Protein AF-A0A8H9KSV0-F1 (afdb_monomer_lite)

pLDDT: mean 89.6, std 8.3, range [43.62, 97.94]

Foldseek 3Di:
DPDPDCCVVVLCVVVVVLVVVLVPDDDDDPPLLVVLVVQLVVLVVCQVVVQVVVPPPDPDRDNQSVPCSDPSNSSNVSSVVSNVCVVCVPHDDDPVVVLCVLQVQQLVVCLVPQLVVVLVVLVVPDDPVVSVVVSVVRSSVVSSVVLVVLVVDVVSVVVRD

InterPro domains:
  IPR002656 Acyltransferase 3 domain [PF01757] (7-147)

Structure (mmCIF, N/CA/C/O backbone):
data_AF-A0A8H9KSV0-F1
#
_entry.id   AF-A0A8H9KSV0-F1
#
loop_
_atom_site.group_PDB
_atom_site.id
_atom_site.type_symbol
_atom_site.label_atom_id
_atom_site.label_alt_id
_atom_site.label_comp_id
_atom_site.label_asym_id
_atom_site.label_entity_id
_atom_site.label_seq_id
_atom_site.pdbx_PDB_ins_code
_atom_site.Cartn_x
_atom_site.Cartn_y
_atom_site.Cartn_z
_atom_site.occupancy
_atom_site.B_iso_or_equiv
_atom_site.auth_seq_id
_atom_site.auth_comp_id
_atom_site.auth_asym_id
_atom_site.auth_atom_id
_atom_site.pdbx_PDB_model_num
ATOM 1 N N . MET A 1 1 ? 20.609 -29.480 1.757 1.00 43.62 1 MET A N 1
ATOM 2 C CA . MET A 1 1 ? 19.270 -29.092 2.256 1.00 43.62 1 MET A CA 1
ATOM 3 C C . MET A 1 1 ? 18.978 -27.672 1.791 1.00 43.62 1 MET A C 1
ATOM 5 O O . MET A 1 1 ? 19.891 -26.855 1.895 1.00 43.62 1 MET A O 1
ATOM 9 N N . PRO A 1 2 ? 17.784 -27.364 1.254 1.00 51.75 2 PRO A N 1
ATOM 10 C CA . PRO A 1 2 ? 17.407 -25.977 0.992 1.00 51.75 2 PRO A CA 1
ATOM 11 C C . PRO A 1 2 ? 17.455 -25.201 2.315 1.00 51.75 2 PRO A C 1
ATOM 13 O O . PRO A 1 2 ? 16.898 -25.644 3.319 1.00 51.75 2 PRO A O 1
ATOM 16 N N . LYS A 1 3 ? 18.188 -24.084 2.343 1.00 60.00 3 LYS A N 1
ATOM 17 C CA . LYS A 1 3 ? 18.260 -23.210 3.517 1.00 60.00 3 LYS A CA 1
ATOM 18 C C . LYS A 1 3 ? 16.947 -22.435 3.587 1.00 60.00 3 LYS A C 1
ATOM 20 O O . LYS A 1 3 ? 16.745 -21.509 2.809 1.00 60.00 3 LYS A O 1
ATOM 25 N N . PHE A 1 4 ? 16.046 -22.847 4.475 1.00 67.94 4 PHE A N 1
ATOM 26 C CA . PHE A 1 4 ? 14.876 -22.044 4.809 1.00 67.94 4 PHE A CA 1
ATOM 27 C C . PHE A 1 4 ? 15.344 -20.813 5.575 1.00 67.94 4 PHE A C 1
ATOM 29 O O . PHE A 1 4 ? 15.785 -20.909 6.720 1.00 67.94 4 PHE A O 1
ATOM 36 N N . ASP A 1 5 ? 15.285 -19.664 4.915 1.00 71.12 5 ASP A N 1
ATOM 37 C CA . ASP A 1 5 ? 15.647 -18.398 5.522 1.00 71.12 5 ASP A CA 1
ATOM 38 C C . ASP A 1 5 ? 14.445 -17.826 6.285 1.00 71.12 5 ASP A C 1
ATOM 40 O O . ASP A 1 5 ? 13.551 -17.193 5.722 1.00 71.12 5 ASP A O 1
ATOM 44 N N . LEU A 1 6 ? 14.414 -18.086 7.594 1.00 73.19 6 LEU A N 1
ATOM 45 C CA . LEU A 1 6 ? 13.350 -17.621 8.486 1.00 73.19 6 LEU A CA 1
ATOM 46 C C . LEU A 1 6 ? 13.364 -16.099 8.681 1.00 73.19 6 LEU A C 1
ATOM 48 O O . LEU A 1 6 ? 12.378 -15.558 9.183 1.00 73.19 6 LEU A O 1
ATOM 52 N N . THR A 1 7 ? 14.429 -15.397 8.274 1.00 69.69 7 THR A N 1
ATOM 53 C CA . THR A 1 7 ? 14.506 -13.934 8.402 1.00 69.69 7 THR A CA 1
ATOM 54 C C . THR A 1 7 ? 13.470 -13.220 7.535 1.00 69.69 7 THR A C 1
ATOM 56 O O . THR A 1 7 ? 12.939 -12.187 7.945 1.00 69.69 7 THR A O 1
ATOM 59 N N . PHE A 1 8 ? 13.076 -13.825 6.406 1.00 67.31 8 PHE A N 1
ATOM 60 C CA . PHE A 1 8 ? 11.972 -13.342 5.572 1.00 67.31 8 PHE A CA 1
ATOM 61 C C . PHE A 1 8 ? 10.625 -13.348 6.288 1.00 67.31 8 PHE A C 1
ATOM 63 O O . PHE A 1 8 ? 9.751 -12.570 5.926 1.00 67.31 8 PHE A O 1
ATOM 70 N N . PHE A 1 9 ? 10.437 -14.211 7.285 1.00 72.31 9 PHE A N 1
ATOM 71 C CA . PHE A 1 9 ? 9.191 -14.276 8.040 1.00 72.31 9 PHE A CA 1
ATOM 72 C C . PHE A 1 9 ? 9.300 -13.468 9.333 1.00 72.31 9 PHE A C 1
ATOM 74 O O . PHE A 1 9 ? 8.442 -12.636 9.629 1.00 72.31 9 PHE A O 1
ATOM 81 N N . SER A 1 10 ? 10.391 -13.656 10.080 1.00 77.38 10 SER A N 1
ATOM 82 C CA . SER A 1 10 ? 10.581 -13.033 11.390 1.00 77.38 10 SER A CA 1
ATOM 83 C C . SER A 1 10 ? 10.704 -11.511 11.320 1.00 77.38 10 SER A C 1
ATOM 85 O O . SER A 1 10 ? 10.175 -10.828 12.196 1.00 77.38 10 SER A O 1
ATOM 87 N N . GLY A 1 11 ? 11.297 -10.964 10.251 1.00 79.25 11 GLY A N 1
ATOM 88 C CA . GLY A 1 11 ? 11.416 -9.517 10.047 1.00 79.25 11 GLY A CA 1
ATOM 89 C C . GLY A 1 11 ? 10.076 -8.788 9.881 1.00 79.25 11 GLY A C 1
ATOM 90 O O . GLY A 1 11 ? 9.990 -7.598 10.172 1.00 79.25 11 GLY A O 1
ATOM 91 N N . TYR A 1 12 ? 9.016 -9.493 9.469 1.00 87.75 12 TYR A N 1
ATOM 92 C CA . TYR A 1 12 ? 7.694 -8.908 9.217 1.00 87.75 12 TYR A CA 1
ATOM 93 C C . TYR A 1 12 ? 6.678 -9.177 10.332 1.00 87.75 12 TYR A C 1
ATOM 95 O O . TYR A 1 12 ? 5.602 -8.582 10.317 1.00 87.75 12 TYR A O 1
ATOM 103 N N . ILE A 1 13 ? 7.008 -9.998 11.338 1.00 89.75 13 ILE A N 1
ATOM 104 C CA . ILE A 1 13 ? 6.124 -10.265 12.491 1.00 89.75 13 ILE A CA 1
ATOM 105 C C . ILE A 1 13 ? 5.697 -8.959 13.177 1.00 89.75 13 ILE A C 1
ATOM 107 O O . ILE A 1 13 ? 4.557 -8.840 13.628 1.00 89.75 13 ILE A O 1
ATOM 111 N N . GLY A 1 14 ? 6.571 -7.948 13.190 1.00 90.00 14 GLY A N 1
ATOM 112 C CA . GLY A 1 14 ? 6.250 -6.621 13.715 1.00 90.00 14 GLY A CA 1
ATOM 113 C C . GLY A 1 14 ? 5.006 -5.993 13.076 1.00 90.00 14 GLY A C 1
ATOM 114 O O . GLY A 1 14 ? 4.216 -5.377 13.786 1.00 90.00 14 GLY A O 1
ATOM 115 N N . TYR A 1 15 ? 4.766 -6.211 11.778 1.00 92.62 15 TYR A N 1
ATOM 116 C CA . TYR A 1 15 ? 3.560 -5.727 11.099 1.00 92.62 15 TYR A CA 1
ATOM 117 C C . TYR A 1 15 ? 2.293 -6.429 11.581 1.00 92.62 15 TYR A C 1
ATOM 119 O O . TYR A 1 15 ? 1.268 -5.771 11.748 1.00 92.62 15 TYR A O 1
ATOM 127 N N . LEU A 1 16 ? 2.358 -7.737 11.845 1.00 91.88 16 LEU A N 1
ATOM 128 C CA . LEU A 1 16 ? 1.230 -8.492 12.394 1.00 91.88 16 LEU A CA 1
ATOM 129 C C . LEU A 1 16 ? 0.855 -7.961 13.786 1.00 91.88 16 LEU A C 1
ATOM 131 O O . LEU A 1 16 ? -0.310 -7.659 14.045 1.00 91.88 16 LEU A O 1
ATOM 135 N N . VAL A 1 17 ? 1.852 -7.799 14.662 1.00 93.94 17 VAL A N 1
ATOM 136 C CA . VAL A 1 17 ? 1.660 -7.298 16.032 1.00 93.94 17 VAL A CA 1
ATOM 137 C C . VAL A 1 17 ? 1.143 -5.858 16.020 1.00 93.94 17 VAL A C 1
ATOM 139 O O . VAL A 1 17 ? 0.161 -5.552 16.699 1.00 93.94 17 VAL A O 1
ATOM 142 N N . LEU A 1 18 ? 1.759 -4.981 15.219 1.00 94.25 18 LEU A N 1
ATOM 143 C CA . LEU A 1 18 ? 1.345 -3.586 15.071 1.00 94.25 18 LEU A CA 1
ATOM 144 C C . LEU A 1 18 ? -0.084 -3.490 14.535 1.00 94.25 18 LEU A C 1
ATOM 146 O O . LEU A 1 18 ? -0.899 -2.783 15.124 1.00 94.25 18 LEU A O 1
ATOM 150 N N . GLY A 1 19 ? -0.391 -4.220 13.459 1.00 94.75 19 GLY A N 1
ATOM 151 C CA . GLY A 1 19 ? -1.710 -4.263 12.832 1.00 94.75 19 GLY A CA 1
ATOM 152 C C . GLY A 1 19 ? -2.795 -4.720 13.803 1.00 94.75 19 GLY A C 1
ATOM 153 O O . GLY A 1 19 ? -3.822 -4.054 13.936 1.00 94.75 19 GLY A O 1
ATOM 154 N N . TYR A 1 20 ? -2.542 -5.796 14.556 1.00 95.31 20 TYR A N 1
ATOM 155 C CA . TYR A 1 20 ? -3.451 -6.252 15.606 1.00 95.31 20 TYR A CA 1
ATOM 156 C C . TYR A 1 20 ? -3.666 -5.170 16.671 1.00 95.31 20 TYR A C 1
ATOM 158 O O . TYR A 1 20 ? -4.809 -4.807 16.956 1.00 95.31 20 TYR A O 1
ATOM 166 N N . TYR A 1 21 ? -2.589 -4.585 17.199 1.00 95.62 21 TYR A N 1
ATOM 167 C CA . TYR A 1 21 ? -2.664 -3.560 18.239 1.00 95.62 21 TYR A CA 1
ATOM 168 C C . TYR A 1 21 ? -3.504 -2.342 17.817 1.00 95.62 21 TYR A C 1
ATOM 170 O O . TYR A 1 21 ? -4.415 -1.928 18.539 1.00 95.62 21 TYR A O 1
ATOM 178 N N . ILE A 1 22 ? -3.256 -1.789 16.626 1.00 95.50 22 ILE A N 1
ATOM 179 C CA . ILE A 1 22 ? -3.992 -0.619 16.118 1.00 95.50 22 ILE A CA 1
ATOM 180 C C . ILE A 1 22 ? -5.408 -0.964 15.628 1.00 95.50 22 ILE A C 1
ATOM 182 O O . ILE A 1 22 ? -6.259 -0.075 15.515 1.00 95.50 22 ILE A O 1
ATOM 186 N N . SER A 1 23 ? -5.699 -2.242 15.358 1.00 93.75 23 SER A N 1
ATOM 187 C CA . SER A 1 23 ? -7.052 -2.696 15.019 1.00 93.75 23 SER A CA 1
ATOM 188 C C . SER A 1 23 ? -7.987 -2.645 16.231 1.00 93.75 23 SER A C 1
ATOM 190 O O . SER A 1 23 ? -9.089 -2.106 16.118 1.00 93.75 23 SER A O 1
ATOM 192 N N . ILE A 1 24 ? -7.523 -3.084 17.405 1.00 93.94 24 ILE A N 1
ATOM 193 C CA . ILE A 1 24 ? -8.338 -3.145 18.629 1.00 93.94 24 ILE A CA 1
ATOM 194 C C . ILE A 1 24 ? -8.339 -1.832 19.415 1.00 93.94 24 ILE A C 1
ATOM 196 O O . ILE A 1 24 ? -9.298 -1.535 20.123 1.00 93.94 24 ILE A O 1
ATOM 200 N N . LYS A 1 25 ? -7.277 -1.025 19.310 1.00 91.50 25 LYS A N 1
ATOM 201 C CA . LYS A 1 25 ? -7.201 0.253 20.020 1.00 91.50 25 LYS A CA 1
ATOM 202 C C . LYS A 1 25 ? -8.008 1.339 19.312 1.00 91.50 25 LYS A C 1
ATOM 204 O O . LYS A 1 25 ? -7.958 1.508 18.088 1.00 91.50 25 LYS A O 1
ATOM 209 N N . THR A 1 26 ? -8.727 2.110 20.119 1.00 86.31 26 THR A N 1
ATOM 210 C CA . THR A 1 26 ? -9.390 3.348 19.720 1.00 86.31 26 THR A CA 1
ATOM 211 C C . THR A 1 26 ? -8.520 4.515 20.148 1.00 86.31 26 THR A C 1
ATOM 213 O O . THR A 1 26 ? -8.273 4.725 21.334 1.00 86.31 26 THR A O 1
ATOM 216 N N . PHE A 1 27 ? -8.045 5.273 19.173 1.00 87.25 27 PHE A N 1
ATOM 217 C CA . PHE A 1 27 ? -7.434 6.569 19.419 1.00 87.25 27 PHE A CA 1
ATOM 218 C C . PHE A 1 27 ? -8.530 7.609 19.218 1.00 87.25 27 PHE A C 1
ATOM 220 O O . PHE A 1 27 ? -9.268 7.493 18.243 1.00 87.25 27 PHE A O 1
ATOM 227 N N . THR A 1 28 ? -8.662 8.574 20.125 1.00 86.12 28 THR A N 1
ATOM 228 C CA . THR A 1 28 ? -9.656 9.651 20.025 1.00 86.12 28 THR A CA 1
ATOM 229 C C . THR A 1 28 ? -8.987 10.969 20.373 1.00 86.12 28 THR A C 1
ATOM 231 O O . THR A 1 28 ? -8.624 11.203 21.525 1.00 86.12 28 THR A O 1
ATOM 234 N N . PHE A 1 29 ? -8.788 11.825 19.377 1.00 91.69 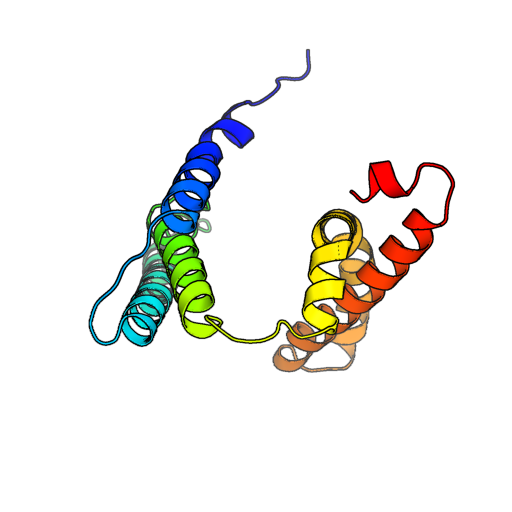29 PHE A N 1
ATOM 235 C CA . PHE A 1 29 ? -8.242 13.166 19.575 1.00 91.69 29 PHE A CA 1
ATOM 236 C C . PHE A 1 29 ? -8.687 14.115 18.459 1.00 91.69 29 PHE A C 1
ATOM 238 O O . PHE A 1 29 ? -9.150 13.698 17.393 1.00 91.69 29 PHE A O 1
ATOM 245 N N . LYS A 1 30 ? -8.564 15.423 18.705 1.00 89.06 30 LYS A N 1
ATOM 246 C CA . LYS A 1 30 ? -8.981 16.457 17.752 1.00 89.06 30 LYS A CA 1
ATOM 247 C C . LYS A 1 30 ? -8.196 16.319 16.440 1.00 89.06 30 LYS A C 1
ATOM 249 O O . LYS A 1 30 ? -6.981 16.166 16.463 1.00 89.06 30 LYS A O 1
ATOM 254 N N . TYR A 1 31 ? -8.889 16.395 15.302 1.00 91.75 31 TYR A N 1
ATOM 255 C CA . TYR A 1 31 ? -8.305 16.300 13.951 1.00 91.75 31 TYR A CA 1
ATOM 256 C C . TYR A 1 31 ? -7.576 14.988 13.622 1.00 91.75 31 TYR A C 1
ATOM 258 O O . TYR A 1 31 ? -6.769 14.951 12.694 1.00 91.75 31 TYR A O 1
ATOM 266 N N . GLN A 1 32 ? -7.894 13.893 14.312 1.00 93.19 32 GLN A N 1
ATOM 267 C CA . GLN A 1 32 ? -7.248 12.592 14.127 1.00 93.19 32 GLN A CA 1
ATOM 268 C C . GLN A 1 32 ? -7.114 12.143 12.666 1.00 93.19 32 GLN A C 1
ATOM 270 O O . GLN A 1 32 ? -6.046 11.699 12.253 1.00 93.19 32 GLN A O 1
ATOM 275 N N . LYS A 1 33 ? -8.164 12.316 11.856 1.00 92.75 33 LYS A N 1
ATOM 276 C CA . LYS A 1 33 ? -8.132 11.998 10.421 1.00 92.75 33 LYS A CA 1
ATOM 277 C C . LYS A 1 33 ? -7.024 12.754 9.676 1.00 92.75 33 LYS A C 1
ATOM 279 O O . LYS A 1 33 ? -6.323 12.161 8.864 1.00 92.75 33 LYS A O 1
ATOM 284 N N . VAL A 1 34 ? -6.899 14.058 9.925 1.00 95.81 34 VAL A N 1
ATOM 285 C CA . VAL A 1 34 ? -5.913 14.922 9.258 1.00 95.81 34 VAL A CA 1
ATOM 286 C C . VAL A 1 34 ? -4.514 14.591 9.757 1.00 95.81 34 VAL A C 1
ATOM 288 O O . VAL A 1 34 ? -3.597 14.472 8.956 1.00 95.81 34 VAL A O 1
ATOM 291 N N . ILE A 1 35 ? -4.360 14.373 11.062 1.00 97.00 35 ILE A N 1
ATOM 292 C CA . ILE A 1 35 ? -3.070 14.048 11.673 1.00 97.00 35 ILE A CA 1
ATOM 293 C C . ILE A 1 35 ? -2.514 12.734 11.112 1.00 97.00 35 ILE A C 1
ATOM 295 O O . ILE A 1 35 ? -1.364 12.710 10.686 1.00 97.00 35 ILE A O 1
ATOM 299 N N . TRP A 1 36 ? -3.318 11.668 11.021 1.00 97.12 36 TRP A N 1
ATOM 300 C CA . TRP A 1 36 ? -2.847 10.410 10.429 1.00 97.12 36 TRP A CA 1
ATOM 301 C C . TRP A 1 36 ? -2.490 10.548 8.945 1.00 97.12 36 TRP A C 1
ATOM 303 O O . TRP A 1 36 ? -1.468 10.014 8.517 1.00 97.12 36 TRP A O 1
ATOM 313 N N . ALA A 1 37 ? -3.265 11.319 8.175 1.00 97.44 37 ALA A N 1
ATOM 314 C CA . ALA A 1 37 ? -2.938 11.618 6.781 1.00 97.44 37 ALA A CA 1
ATOM 315 C C . ALA A 1 37 ? -1.609 12.384 6.650 1.00 97.44 37 ALA A C 1
ATOM 317 O O . ALA A 1 37 ? -0.782 12.050 5.804 1.00 97.44 37 ALA A O 1
ATOM 318 N N . LEU A 1 38 ? -1.379 13.381 7.511 1.00 97.69 38 LEU A N 1
ATOM 319 C CA . LEU A 1 38 ? -0.140 14.157 7.536 1.00 97.69 38 LEU A CA 1
ATOM 320 C C . LEU A 1 38 ? 1.062 13.300 7.933 1.00 97.69 38 LEU A C 1
ATOM 322 O O . LEU A 1 38 ? 2.103 13.417 7.300 1.00 97.69 38 LEU A O 1
ATOM 326 N N . ILE A 1 39 ? 0.924 12.415 8.926 1.00 97.75 39 ILE A N 1
ATOM 327 C CA . ILE A 1 39 ? 1.991 11.480 9.313 1.00 97.75 39 ILE A CA 1
ATOM 328 C C . ILE A 1 39 ? 2.336 10.555 8.142 1.00 97.75 39 ILE A C 1
ATOM 330 O O . ILE A 1 39 ? 3.514 10.373 7.844 1.00 97.75 39 ILE A O 1
ATOM 334 N N . TYR A 1 40 ? 1.331 10.012 7.448 1.00 97.88 40 TYR A N 1
ATOM 335 C CA . TYR A 1 40 ? 1.553 9.192 6.256 1.00 97.88 40 TYR A CA 1
ATOM 336 C C . TYR A 1 40 ? 2.329 9.963 5.176 1.00 97.88 40 TYR A C 1
ATOM 338 O O . TYR A 1 40 ? 3.380 9.504 4.732 1.00 97.88 40 TYR A O 1
ATOM 346 N N . ILE A 1 41 ? 1.860 11.160 4.804 1.00 97.94 41 ILE A N 1
ATOM 347 C CA . ILE A 1 41 ? 2.512 12.003 3.790 1.00 97.94 41 ILE A CA 1
ATOM 348 C C . ILE A 1 41 ? 3.936 12.372 4.219 1.00 97.94 41 ILE A C 1
ATOM 350 O O . ILE A 1 41 ? 4.853 12.301 3.405 1.00 97.94 41 ILE A O 1
ATOM 354 N N . LEU A 1 42 ? 4.139 12.720 5.491 1.00 97.81 42 LEU A N 1
ATOM 355 C CA . LEU A 1 42 ? 5.447 13.062 6.039 1.00 97.81 42 LEU A CA 1
ATOM 356 C C . LEU A 1 42 ? 6.419 11.884 5.939 1.00 97.81 42 LEU A C 1
ATOM 358 O O . LEU A 1 42 ? 7.542 12.069 5.481 1.00 97.81 42 LEU A O 1
ATOM 362 N N . MET A 1 43 ? 6.003 10.674 6.320 1.00 97.75 43 MET A N 1
ATOM 363 C CA . MET A 1 43 ? 6.860 9.489 6.215 1.00 97.75 43 MET A CA 1
ATOM 364 C C . MET A 1 43 ? 7.181 9.135 4.760 1.00 97.75 43 MET A C 1
ATOM 366 O O . MET A 1 43 ? 8.321 8.778 4.462 1.00 97.75 43 MET A O 1
ATOM 370 N N . VAL A 1 44 ? 6.221 9.280 3.841 1.00 96.19 44 VAL A N 1
ATOM 371 C CA . VAL A 1 44 ? 6.455 9.098 2.397 1.00 96.19 44 VAL A CA 1
ATOM 372 C C . VAL A 1 44 ? 7.439 10.145 1.870 1.00 96.19 44 VAL A C 1
ATOM 374 O O . VAL A 1 44 ? 8.364 9.795 1.141 1.00 96.19 44 VAL A O 1
ATOM 377 N N . ALA A 1 45 ? 7.297 11.409 2.275 1.00 96.75 45 ALA A N 1
ATOM 378 C CA . ALA A 1 45 ? 8.196 12.490 1.882 1.00 96.75 45 ALA A CA 1
ATOM 379 C C . ALA A 1 45 ? 9.616 12.283 2.427 1.00 96.75 45 ALA A C 1
ATOM 381 O O . ALA A 1 45 ? 10.574 12.390 1.666 1.00 96.75 45 ALA A O 1
ATOM 382 N N . ILE A 1 46 ? 9.762 11.919 3.707 1.00 95.50 46 ILE A N 1
ATOM 383 C CA . ILE A 1 46 ? 11.055 11.548 4.303 1.00 95.50 46 ILE A CA 1
ATOM 384 C C . ILE A 1 46 ? 11.663 10.379 3.535 1.00 95.50 46 ILE A C 1
ATOM 386 O O . ILE A 1 46 ? 12.855 10.404 3.241 1.00 95.50 46 ILE A O 1
ATOM 390 N N . SER A 1 47 ? 10.853 9.383 3.170 1.00 94.38 47 SER A N 1
ATOM 391 C CA . SER A 1 47 ? 11.343 8.229 2.422 1.00 94.38 47 SER A CA 1
ATOM 392 C C . SER A 1 47 ? 11.861 8.633 1.043 1.00 94.38 47 SER A C 1
ATOM 394 O O . SER A 1 47 ? 12.978 8.285 0.678 1.00 94.38 47 SER A O 1
ATOM 396 N N . ALA A 1 48 ? 11.094 9.433 0.301 1.00 93.62 48 ALA A N 1
ATOM 397 C CA . ALA A 1 48 ? 11.462 9.894 -1.034 1.00 93.62 48 ALA A CA 1
ATOM 398 C C . ALA A 1 48 ? 12.688 10.823 -1.024 1.00 93.62 48 ALA A C 1
ATOM 400 O O . ALA A 1 48 ? 13.641 10.596 -1.771 1.00 93.62 48 ALA A O 1
ATOM 401 N N . ILE A 1 49 ? 12.686 11.846 -0.162 1.00 94.75 49 ILE A N 1
ATOM 402 C CA . ILE A 1 49 ? 13.779 12.820 -0.046 1.00 94.75 49 ILE A CA 1
ATOM 403 C C . ILE A 1 49 ? 15.028 12.133 0.505 1.00 94.75 49 ILE A C 1
ATOM 405 O O . ILE A 1 49 ? 16.100 12.266 -0.076 1.00 94.75 49 ILE A O 1
ATOM 409 N N . GLY A 1 50 ? 14.900 11.354 1.580 1.00 92.25 50 GLY A N 1
ATOM 410 C CA . GLY A 1 50 ? 16.011 10.624 2.183 1.00 92.25 50 GLY A CA 1
ATOM 411 C C . GLY A 1 50 ? 16.654 9.648 1.201 1.00 92.25 50 GLY A C 1
ATOM 412 O O . GLY A 1 50 ? 17.878 9.604 1.086 1.00 92.25 50 GLY A O 1
ATOM 413 N N . THR A 1 51 ? 15.848 8.909 0.434 1.00 92.12 51 THR A N 1
ATOM 414 C CA . THR A 1 51 ? 16.359 8.047 -0.637 1.00 92.12 51 THR A CA 1
ATOM 415 C C . THR A 1 51 ? 17.053 8.852 -1.719 1.00 92.12 51 THR A C 1
ATOM 417 O O . THR A 1 51 ? 18.138 8.456 -2.131 1.00 92.12 51 THR A O 1
ATOM 420 N N . ASN A 1 52 ? 16.481 9.965 -2.180 1.00 91.75 52 ASN A N 1
ATOM 421 C CA . ASN A 1 52 ? 17.131 10.796 -3.188 1.00 91.75 52 ASN A CA 1
ATOM 422 C C . ASN A 1 52 ? 18.502 11.278 -2.690 1.00 91.75 52 ASN A C 1
ATOM 424 O O . ASN A 1 52 ? 19.507 11.013 -3.343 1.00 91.75 52 ASN A O 1
ATOM 428 N N . LEU A 1 53 ? 18.558 11.850 -1.484 1.00 92.00 53 LEU A N 1
ATOM 429 C CA . LEU A 1 53 ? 19.786 12.355 -0.873 1.00 92.00 53 LEU A CA 1
ATOM 430 C C . LEU A 1 53 ? 20.862 11.274 -0.722 1.00 92.00 53 LEU A C 1
ATOM 432 O O . LEU A 1 53 ? 22.010 11.519 -1.086 1.00 92.00 53 LEU A O 1
ATOM 436 N N . LEU A 1 54 ? 20.501 10.077 -0.242 1.00 89.94 54 LEU A N 1
ATOM 437 C CA . LEU A 1 54 ? 21.441 8.955 -0.114 1.00 89.94 54 LEU A CA 1
ATOM 438 C C . LEU A 1 54 ? 21.971 8.462 -1.460 1.00 89.94 54 LEU A C 1
ATOM 440 O O . LEU A 1 54 ? 23.078 7.934 -1.512 1.00 89.94 54 LEU A O 1
ATOM 444 N N . ASN A 1 55 ? 21.184 8.592 -2.528 1.00 91.25 55 ASN A N 1
ATOM 445 C CA . ASN A 1 55 ? 21.523 8.044 -3.836 1.00 91.25 55 ASN A CA 1
ATOM 446 C C . ASN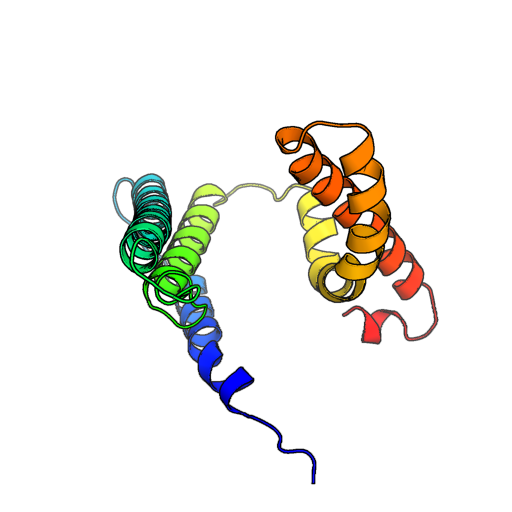 A 1 55 ? 22.234 9.030 -4.767 1.00 91.25 55 ASN A C 1
ATOM 448 O O . ASN A 1 55 ? 22.759 8.590 -5.783 1.00 91.25 55 ASN A O 1
ATOM 452 N N . GLN A 1 56 ? 22.322 10.321 -4.427 1.00 89.06 56 GLN A N 1
ATOM 453 C CA . GLN A 1 56 ? 23.032 11.314 -5.251 1.00 89.06 56 GLN A CA 1
ATOM 454 C C . GLN A 1 56 ? 24.512 10.971 -5.471 1.00 89.06 56 GLN A C 1
ATOM 456 O O . GLN A 1 56 ? 25.038 11.199 -6.556 1.00 89.06 56 GLN A O 1
ATOM 461 N N . SER A 1 57 ? 25.165 10.396 -4.460 1.00 80.81 57 SER A N 1
ATOM 462 C CA . SER A 1 57 ? 26.591 10.035 -4.507 1.00 80.81 57 SER A CA 1
ATOM 463 C C . SER A 1 57 ? 26.822 8.524 -4.420 1.00 80.81 57 SER A C 1
ATOM 465 O O . SER A 1 57 ? 27.938 8.080 -4.150 1.00 80.81 57 SER A O 1
ATOM 467 N N . ALA A 1 58 ? 25.772 7.715 -4.582 1.00 82.38 58 ALA A N 1
ATOM 468 C CA . ALA A 1 58 ? 25.866 6.274 -4.408 1.00 82.38 58 ALA A CA 1
ATOM 469 C C . ALA A 1 58 ? 26.212 5.566 -5.722 1.00 82.38 58 ALA A C 1
ATOM 471 O O . ALA A 1 58 ? 25.573 5.768 -6.748 1.00 82.38 58 ALA A O 1
ATOM 472 N N . ASN A 1 59 ? 27.168 4.636 -5.663 1.00 81.88 59 ASN A N 1
ATOM 473 C CA . ASN A 1 59 ? 27.506 3.765 -6.796 1.00 81.88 59 ASN A CA 1
ATOM 474 C C . ASN A 1 59 ? 26.439 2.687 -7.074 1.00 81.88 59 ASN A C 1
ATOM 476 O O . ASN A 1 59 ? 26.473 2.027 -8.111 1.00 81.88 59 ASN A O 1
ATOM 480 N N . LYS A 1 60 ? 25.523 2.454 -6.126 1.00 86.56 60 LYS A N 1
ATOM 481 C CA . LYS A 1 60 ? 24.421 1.487 -6.218 1.00 86.56 60 LYS A CA 1
ATOM 482 C C . LYS A 1 60 ? 23.191 2.042 -5.515 1.00 86.56 60 LYS A C 1
ATOM 484 O O . LYS A 1 60 ? 23.326 2.754 -4.524 1.00 86.56 60 LYS A O 1
ATOM 489 N N . LEU A 1 61 ? 22.013 1.642 -5.994 1.00 86.88 61 LEU A N 1
ATOM 490 C CA . LEU A 1 61 ? 20.738 2.022 -5.396 1.00 86.88 61 LEU A CA 1
ATOM 491 C C . LEU A 1 61 ? 20.671 1.580 -3.927 1.00 86.88 61 LEU A C 1
ATOM 493 O O . LEU A 1 61 ? 20.643 0.389 -3.618 1.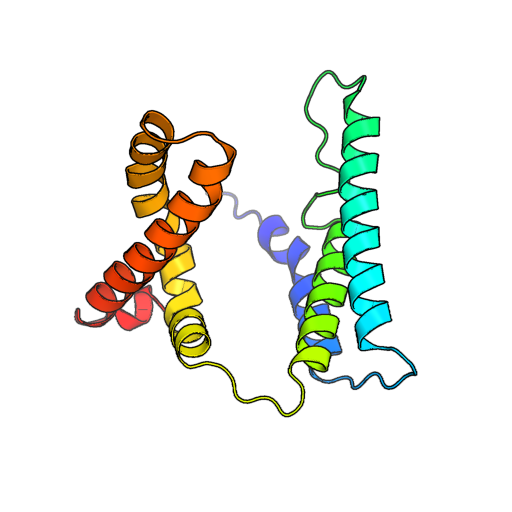00 86.88 61 LEU A O 1
ATOM 497 N N . ASN A 1 62 ? 20.619 2.557 -3.030 1.00 87.38 62 ASN A N 1
ATOM 498 C CA . ASN A 1 62 ? 20.404 2.379 -1.609 1.00 87.38 62 ASN A CA 1
ATOM 499 C C . ASN A 1 62 ? 18.914 2.550 -1.285 1.00 87.38 62 ASN A C 1
ATOM 501 O O . ASN A 1 62 ? 18.347 3.638 -1.417 1.00 87.38 62 ASN A O 1
ATOM 505 N N . THR A 1 63 ? 18.289 1.462 -0.838 1.00 88.19 63 THR A N 1
ATOM 506 C CA . THR A 1 63 ? 16.849 1.387 -0.569 1.00 88.19 63 THR A CA 1
ATOM 507 C C . THR A 1 63 ? 16.486 1.633 0.894 1.00 88.19 63 THR A C 1
ATOM 509 O O . THR A 1 63 ? 15.351 1.383 1.286 1.00 88.19 63 THR A O 1
ATOM 512 N N . PHE A 1 64 ? 17.435 2.077 1.723 1.00 88.94 64 PHE A N 1
ATOM 513 C CA . PHE A 1 64 ? 17.312 2.115 3.183 1.00 88.94 64 PHE A CA 1
ATOM 514 C C . PHE A 1 64 ? 16.008 2.755 3.680 1.00 88.94 64 PHE A C 1
ATOM 516 O O . PHE A 1 64 ? 15.264 2.134 4.435 1.00 88.94 64 PHE A O 1
ATOM 523 N N . PHE A 1 65 ? 15.687 3.957 3.197 1.00 87.25 65 PHE A N 1
ATOM 524 C CA . PHE A 1 65 ? 14.521 4.717 3.650 1.00 87.25 65 PHE A CA 1
ATOM 525 C C . PHE A 1 65 ? 13.162 4.178 3.186 1.00 87.25 65 PHE A C 1
ATOM 527 O O . PHE A 1 65 ? 12.153 4.561 3.766 1.00 87.25 65 PHE A O 1
ATOM 534 N N . TYR A 1 66 ? 13.107 3.310 2.176 1.00 87.75 66 TYR A N 1
ATOM 535 C CA . TYR A 1 66 ? 11.868 2.632 1.770 1.00 87.75 66 TYR A CA 1
ATOM 536 C C . TYR A 1 66 ? 11.949 1.117 1.970 1.00 87.75 66 TYR A C 1
ATOM 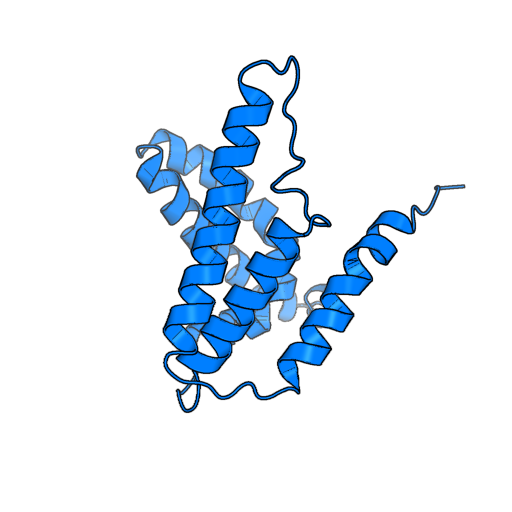538 O O . TYR A 1 66 ? 11.136 0.363 1.436 1.00 87.75 66 TYR A O 1
ATOM 546 N N . ASN A 1 67 ? 12.932 0.648 2.742 1.00 91.12 67 ASN A N 1
ATOM 547 C CA . ASN A 1 67 ? 13.036 -0.759 3.078 1.00 91.12 67 ASN A CA 1
ATOM 548 C C . ASN A 1 67 ? 11.800 -1.175 3.888 1.00 91.12 67 ASN A C 1
ATOM 550 O O . ASN A 1 67 ? 11.342 -0.444 4.771 1.00 91.12 67 ASN A O 1
ATOM 554 N N . TYR A 1 68 ? 11.255 -2.350 3.585 1.00 87.00 68 TYR A N 1
ATOM 555 C CA . TYR A 1 68 ? 10.017 -2.830 4.182 1.00 87.00 68 TYR A CA 1
ATOM 556 C C . TYR A 1 68 ? 10.079 -2.959 5.703 1.00 87.00 68 TYR A C 1
ATOM 558 O O . TYR A 1 68 ? 9.068 -2.754 6.360 1.00 87.00 68 TYR A O 1
ATOM 566 N N . THR A 1 69 ? 11.234 -3.265 6.288 1.00 88.00 69 THR A N 1
ATOM 567 C CA . THR A 1 69 ? 11.371 -3.411 7.749 1.00 88.00 69 THR A CA 1
ATOM 568 C C . THR A 1 69 ? 11.796 -2.121 8.447 1.00 88.00 69 THR A C 1
ATOM 570 O O . THR A 1 69 ? 11.888 -2.087 9.673 1.00 88.00 69 THR A O 1
ATOM 573 N N . PHE A 1 70 ? 12.049 -1.048 7.694 1.00 91.81 70 PHE A N 1
ATOM 574 C CA . PHE A 1 70 ? 12.492 0.215 8.266 1.00 91.81 70 PHE A CA 1
ATOM 575 C C . PHE A 1 70 ? 11.328 1.027 8.849 1.00 91.81 70 PHE A C 1
ATOM 577 O O . PHE A 1 70 ? 10.168 0.902 8.444 1.00 91.81 70 PHE A O 1
ATOM 584 N N . ALA A 1 71 ? 11.650 1.881 9.824 1.00 91.19 71 ALA A N 1
ATOM 585 C CA . ALA A 1 71 ? 10.662 2.599 10.622 1.00 91.19 71 ALA A CA 1
ATOM 586 C C . ALA A 1 71 ? 9.778 3.538 9.788 1.00 91.19 71 ALA A C 1
ATOM 588 O O . ALA A 1 71 ? 8.589 3.649 10.066 1.00 91.19 71 ALA A O 1
ATOM 589 N N . THR A 1 72 ? 10.319 4.181 8.751 1.00 94.00 72 THR A N 1
ATOM 590 C CA . THR A 1 72 ? 9.541 5.061 7.860 1.00 94.00 72 THR A CA 1
ATOM 591 C C . THR A 1 72 ? 8.394 4.307 7.190 1.00 94.00 72 THR A C 1
ATOM 593 O O . THR A 1 72 ? 7.252 4.763 7.246 1.00 94.00 72 THR A O 1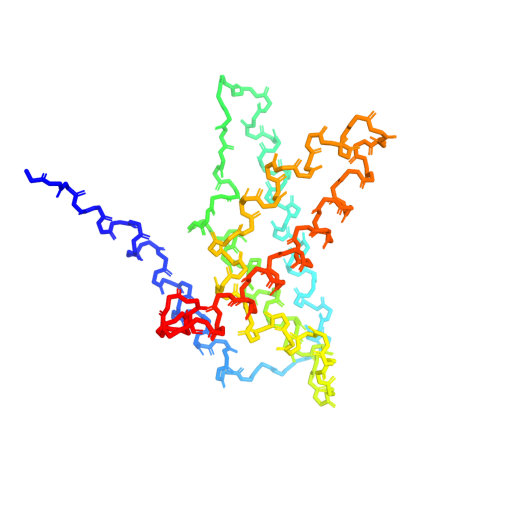
ATOM 596 N N . THR A 1 73 ? 8.670 3.125 6.634 1.00 94.50 73 THR A N 1
ATOM 597 C CA . THR A 1 73 ? 7.669 2.260 5.998 1.00 94.50 73 THR A CA 1
ATOM 598 C C . THR A 1 73 ? 6.655 1.749 7.017 1.00 94.50 73 THR A C 1
ATOM 600 O O . THR A 1 73 ? 5.450 1.815 6.772 1.00 94.50 73 THR A O 1
ATOM 603 N N . ALA A 1 74 ? 7.117 1.314 8.194 1.00 94.69 74 ALA A N 1
ATOM 604 C CA . ALA A 1 74 ? 6.245 0.809 9.252 1.00 94.69 74 ALA A CA 1
ATOM 605 C C . ALA A 1 74 ? 5.289 1.890 9.790 1.00 94.69 74 ALA A C 1
ATOM 607 O O . ALA A 1 74 ? 4.087 1.650 9.931 1.00 94.69 74 ALA A O 1
ATOM 608 N N . ILE A 1 75 ? 5.799 3.101 10.042 1.00 96.44 75 ILE A N 1
ATOM 609 C CA . ILE A 1 75 ? 4.999 4.243 10.502 1.00 96.44 75 ILE A CA 1
ATOM 610 C C . ILE A 1 75 ? 4.033 4.683 9.399 1.00 96.44 75 ILE A C 1
ATOM 612 O O . ILE A 1 75 ? 2.862 4.920 9.692 1.00 96.44 75 ILE A O 1
ATOM 616 N N . ALA A 1 76 ? 4.475 4.747 8.138 1.00 97.12 76 ALA A N 1
ATOM 617 C CA . ALA A 1 76 ? 3.603 5.076 7.013 1.00 97.12 76 ALA A CA 1
ATOM 618 C C . ALA A 1 76 ? 2.442 4.076 6.889 1.00 97.12 76 ALA A C 1
ATOM 620 O O . ALA A 1 76 ? 1.289 4.492 6.786 1.00 97.12 76 ALA A O 1
ATOM 621 N N . ALA A 1 77 ? 2.716 2.771 6.964 1.00 96.25 77 ALA A N 1
ATOM 622 C CA . ALA A 1 77 ? 1.689 1.733 6.902 1.00 96.25 77 ALA A CA 1
ATOM 623 C C . ALA A 1 77 ? 0.682 1.843 8.061 1.00 96.25 77 ALA A C 1
ATOM 625 O O . ALA A 1 77 ? -0.530 1.821 7.833 1.00 96.25 77 ALA A O 1
ATOM 626 N N . GLY A 1 78 ? 1.165 2.023 9.296 1.00 96.56 78 GLY A N 1
ATOM 627 C CA . GLY A 1 78 ? 0.306 2.208 10.469 1.00 96.56 78 GLY A CA 1
ATOM 628 C C . GLY A 1 78 ? -0.545 3.481 10.390 1.00 96.56 78 GLY A C 1
ATOM 629 O O . GLY A 1 78 ? -1.743 3.447 10.675 1.00 96.56 78 GLY A O 1
ATOM 630 N N . ALA A 1 79 ? 0.045 4.593 9.945 1.00 97.19 79 ALA A N 1
ATOM 631 C CA . ALA A 1 79 ? -0.654 5.860 9.754 1.00 97.19 79 ALA A CA 1
ATOM 632 C C . ALA A 1 79 ? -1.712 5.770 8.647 1.00 97.19 79 ALA A C 1
ATOM 634 O O . ALA A 1 79 ? -2.828 6.248 8.839 1.00 97.19 79 ALA A O 1
ATOM 635 N N . LEU A 1 80 ? -1.407 5.110 7.524 1.00 97.50 80 LEU A N 1
ATOM 636 C CA . LEU A 1 80 ? -2.368 4.871 6.448 1.00 97.50 80 LEU A CA 1
ATOM 637 C C . LEU A 1 80 ? -3.549 4.026 6.938 1.00 97.50 80 LEU A C 1
ATOM 639 O O . LEU A 1 80 ? -4.700 4.387 6.695 1.00 97.50 80 LEU A O 1
ATOM 643 N N . PHE A 1 81 ? -3.282 2.946 7.677 1.00 96.44 81 PHE A N 1
ATOM 644 C CA . PHE A 1 81 ? -4.328 2.109 8.262 1.00 96.44 81 PHE A CA 1
ATOM 645 C C . PHE A 1 81 ? -5.240 2.911 9.199 1.00 96.44 81 PHE A C 1
ATOM 647 O O . PHE A 1 81 ? -6.462 2.883 9.052 1.00 96.44 81 PHE A O 1
ATOM 654 N N . LEU A 1 82 ? -4.661 3.663 10.140 1.00 96.75 82 LEU A N 1
ATOM 655 C CA . LEU A 1 82 ? -5.420 4.482 11.091 1.00 96.75 82 LEU A CA 1
ATOM 656 C C . LEU A 1 82 ? -6.192 5.605 10.398 1.00 96.75 82 LEU A C 1
ATOM 658 O O . LEU A 1 82 ? -7.327 5.898 10.779 1.00 96.75 82 LEU A O 1
ATOM 662 N N . TRP A 1 83 ? -5.612 6.207 9.361 1.00 96.69 83 TRP A N 1
ATOM 663 C CA . TRP A 1 83 ? -6.287 7.209 8.552 1.00 96.69 83 TRP A CA 1
ATOM 664 C C . TRP A 1 83 ? -7.527 6.630 7.870 1.00 96.69 83 TRP A C 1
ATOM 666 O O . TRP A 1 83 ? -8.608 7.205 8.009 1.00 96.69 83 TRP A O 1
ATOM 676 N N . VAL A 1 84 ? -7.399 5.484 7.191 1.00 94.56 84 VAL A N 1
ATOM 677 C CA . VAL A 1 84 ? -8.527 4.807 6.536 1.00 94.56 84 VAL A CA 1
ATOM 678 C C . VAL A 1 84 ? -9.574 4.400 7.569 1.00 94.56 84 VAL A C 1
ATOM 680 O O . VAL A 1 84 ? -10.730 4.773 7.397 1.00 94.56 84 VAL A O 1
ATOM 683 N N . LYS A 1 85 ? -9.174 3.756 8.677 1.00 93.00 85 LYS A N 1
ATOM 684 C CA . LYS A 1 85 ? -10.067 3.328 9.772 1.00 93.00 85 LYS A CA 1
ATOM 685 C C . LYS A 1 85 ? -10.977 4.463 10.247 1.00 93.00 85 LYS A C 1
ATOM 687 O O . LYS A 1 85 ? -12.187 4.286 10.328 1.00 93.00 85 LYS A O 1
ATOM 692 N N . VAL A 1 86 ? -10.402 5.639 10.508 1.00 93.75 86 VAL A N 1
ATOM 693 C CA . VAL A 1 86 ? -11.148 6.833 10.944 1.00 93.75 86 VAL A CA 1
ATOM 694 C C . VAL A 1 86 ? -11.955 7.439 9.793 1.00 93.75 86 VAL A C 1
ATOM 696 O O . VAL A 1 86 ? -13.082 7.888 9.975 1.00 93.75 86 VAL A O 1
ATOM 699 N N . ALA A 1 87 ? -11.408 7.473 8.576 1.00 91.88 87 ALA A N 1
ATOM 700 C CA . ALA A 1 87 ? -12.082 8.065 7.421 1.00 91.88 87 ALA A CA 1
ATOM 701 C C . ALA A 1 87 ? -13.299 7.256 6.939 1.00 91.88 87 ALA A C 1
ATOM 703 O O . ALA A 1 87 ? -14.176 7.829 6.276 1.00 91.88 87 ALA A O 1
ATOM 704 N N . THR A 1 88 ? -13.339 5.957 7.236 1.00 91.81 88 THR A N 1
ATOM 705 C CA . THR A 1 88 ? -14.417 5.027 6.876 1.00 91.81 88 THR A CA 1
ATOM 706 C C . THR A 1 88 ? -15.321 4.659 8.047 1.00 91.81 88 THR A C 1
ATOM 708 O O . THR A 1 88 ? -16.237 3.861 7.864 1.00 91.81 88 THR A O 1
ATOM 711 N N . GLU A 1 89 ? -15.100 5.232 9.229 1.00 88.38 89 GLU A N 1
ATOM 712 C CA . GLU A 1 89 ? -15.958 5.010 10.388 1.00 88.38 89 GLU A CA 1
ATOM 713 C C . GLU A 1 89 ? -17.417 5.360 10.040 1.00 88.38 89 GLU A C 1
ATOM 715 O O . GLU A 1 89 ? -17.696 6.406 9.447 1.00 88.38 89 GLU A O 1
ATOM 720 N N . ASN A 1 90 ? -18.346 4.449 10.346 1.00 87.00 90 ASN A N 1
ATOM 721 C CA . ASN A 1 90 ? -19.780 4.551 10.032 1.00 87.00 90 ASN A CA 1
ATOM 722 C C . ASN A 1 90 ? -20.145 4.642 8.536 1.00 87.00 90 ASN A C 1
ATOM 724 O O . ASN A 1 90 ? -21.281 4.977 8.195 1.00 87.00 90 ASN A O 1
ATOM 728 N N . LYS A 1 91 ? -19.224 4.326 7.617 1.00 90.19 91 LYS A N 1
ATOM 729 C CA . LYS A 1 91 ? -19.514 4.276 6.177 1.00 90.19 91 LYS A CA 1
ATOM 730 C C . LYS A 1 91 ? -19.778 2.852 5.714 1.00 90.19 91 LYS A C 1
ATOM 732 O O . LYS A 1 91 ? -19.113 1.909 6.133 1.00 90.19 91 LYS A O 1
ATOM 737 N N . LYS A 1 92 ? -20.717 2.704 4.777 1.00 89.88 92 LYS A N 1
ATOM 738 C CA . LYS A 1 92 ? -20.905 1.441 4.059 1.00 89.88 92 LYS A CA 1
ATOM 739 C C . LYS A 1 92 ? -19.731 1.220 3.109 1.00 89.88 92 LYS A C 1
ATOM 741 O O . LYS A 1 92 ? -19.362 2.118 2.352 1.00 89.88 92 LYS A O 1
ATOM 746 N N . VAL A 1 93 ? -19.167 0.018 3.140 1.00 89.12 93 VAL A N 1
ATOM 747 C CA . VAL A 1 93 ? -18.126 -0.397 2.197 1.00 89.12 93 VAL A CA 1
ATOM 748 C C . VAL A 1 93 ? -18.757 -0.565 0.814 1.00 89.12 93 VAL A C 1
ATOM 750 O O . VAL A 1 93 ? -19.824 -1.163 0.672 1.00 89.12 93 VAL A O 1
ATOM 753 N N . LEU A 1 94 ? -18.116 -0.008 -0.215 1.00 91.38 94 LEU A N 1
ATOM 754 C CA . LEU A 1 94 ? -18.597 -0.110 -1.593 1.00 91.38 94 LEU A CA 1
ATOM 755 C C . LEU A 1 94 ? -18.468 -1.554 -2.100 1.00 91.38 94 LEU A C 1
ATOM 757 O O . LEU A 1 94 ? -17.496 -2.242 -1.796 1.00 91.38 94 LEU A O 1
ATOM 761 N N . ASN A 1 95 ? -19.413 -2.003 -2.931 1.00 90.69 95 ASN A N 1
ATOM 762 C CA . ASN A 1 95 ? -19.459 -3.399 -3.383 1.00 90.69 95 ASN A CA 1
ATOM 763 C C . ASN A 1 95 ? -18.193 -3.837 -4.141 1.00 90.69 95 ASN A C 1
ATOM 765 O O . ASN A 1 95 ? -17.700 -4.941 -3.941 1.00 90.69 95 ASN A O 1
ATOM 769 N N . TRP A 1 96 ? -17.620 -2.957 -4.967 1.00 87.94 96 TRP A N 1
ATOM 770 C CA . TRP A 1 96 ? -16.379 -3.259 -5.685 1.00 87.94 96 TRP A CA 1
ATOM 771 C C . TRP A 1 96 ? -15.181 -3.441 -4.737 1.00 87.94 96 TRP A C 1
ATOM 773 O O . TRP A 1 96 ? -14.322 -4.271 -5.011 1.00 87.94 96 TRP A O 1
ATOM 783 N N . ILE A 1 97 ? -15.151 -2.734 -3.597 1.00 89.69 97 ILE A N 1
ATOM 784 C CA . ILE A 1 97 ? -14.119 -2.918 -2.565 1.00 89.69 97 ILE A CA 1
ATOM 785 C C . ILE A 1 97 ? -14.271 -4.302 -1.939 1.00 89.69 97 ILE A C 1
ATOM 787 O O . ILE A 1 97 ? -13.283 -5.013 -1.813 1.00 89.69 97 ILE A O 1
ATOM 791 N N . MET A 1 98 ? -15.502 -4.718 -1.618 1.00 91.19 98 MET A N 1
ATOM 792 C CA . MET A 1 98 ? -15.764 -6.056 -1.071 1.00 91.19 98 MET A CA 1
ATOM 793 C C . MET A 1 98 ? -15.387 -7.175 -2.052 1.00 91.19 98 MET A C 1
ATOM 795 O O . MET A 1 98 ? -14.893 -8.220 -1.640 1.00 91.19 98 MET A O 1
ATOM 799 N N . VAL A 1 99 ? -15.597 -6.970 -3.358 1.00 89.56 99 VAL A N 1
ATOM 800 C CA . VAL A 1 99 ? -15.147 -7.917 -4.390 1.00 89.56 99 VAL A CA 1
ATOM 801 C C . VAL A 1 99 ? -13.623 -8.012 -4.396 1.00 89.56 99 VAL A C 1
ATOM 803 O O . VAL A 1 99 ? -13.088 -9.118 -4.349 1.00 89.56 99 VAL A O 1
ATOM 806 N N . THR A 1 100 ? -12.923 -6.878 -4.413 1.00 88.50 100 THR A N 1
ATOM 807 C CA . THR A 1 100 ? -11.456 -6.854 -4.376 1.00 88.50 100 THR A CA 1
ATOM 808 C C . THR A 1 100 ? -10.914 -7.493 -3.100 1.00 88.50 100 THR A C 1
ATOM 810 O O . THR A 1 100 ? -9.993 -8.295 -3.185 1.00 88.50 100 THR A O 1
ATOM 813 N N . ASP A 1 101 ? -11.513 -7.213 -1.942 1.00 90.25 101 ASP A N 1
ATOM 814 C CA . ASP A 1 101 ? -11.160 -7.819 -0.654 1.00 90.25 101 ASP A CA 1
ATOM 815 C C . ASP A 1 101 ? -11.315 -9.349 -0.689 1.00 90.25 101 ASP A C 1
ATOM 817 O O . ASP A 1 101 ? -10.361 -10.086 -0.432 1.00 90.25 101 ASP A O 1
ATOM 821 N N . LYS A 1 102 ? -12.468 -9.839 -1.164 1.00 89.94 102 LYS A N 1
ATOM 822 C CA . LYS A 1 102 ? -12.773 -11.272 -1.299 1.00 89.94 102 LYS A CA 1
ATOM 823 C C . LYS A 1 102 ? -11.799 -12.034 -2.204 1.00 89.94 102 LYS A C 1
ATOM 825 O O . LYS A 1 102 ? -11.632 -13.245 -2.024 1.00 89.94 102 LYS A O 1
ATOM 830 N N . TYR A 1 103 ? -11.226 -11.383 -3.213 1.00 91.00 103 TYR A N 1
ATOM 831 C CA . TYR A 1 103 ? -10.280 -11.991 -4.159 1.00 91.00 103 TYR A CA 1
ATOM 832 C C . TYR A 1 103 ? -8.838 -11.508 -3.957 1.00 91.00 103 TYR A C 1
ATOM 834 O O . TYR A 1 103 ? -7.977 -11.863 -4.756 1.00 91.00 103 TYR A O 1
ATOM 842 N N . SER A 1 104 ? -8.555 -10.735 -2.907 1.00 90.19 104 SER A N 1
ATOM 843 C CA . SER A 1 104 ? -7.277 -10.040 -2.702 1.00 90.19 104 SER A CA 1
ATOM 844 C C . SER A 1 104 ? -6.070 -10.979 -2.732 1.00 90.19 104 SER A C 1
ATOM 846 O O . SER A 1 104 ? -5.097 -10.706 -3.434 1.00 90.19 104 SER A O 1
ATOM 848 N N . PHE A 1 105 ? -6.160 -12.122 -2.048 1.00 91.12 105 PHE A N 1
ATOM 849 C CA . PHE A 1 105 ? -5.101 -13.132 -2.044 1.00 91.12 105 PHE A CA 1
ATOM 850 C C . PHE A 1 105 ? -4.886 -13.761 -3.430 1.00 91.12 105 PHE A C 1
ATOM 852 O O . PHE A 1 105 ? -3.755 -13.845 -3.903 1.00 91.12 105 PHE A O 1
ATOM 859 N N . GLY A 1 106 ? -5.958 -14.123 -4.137 1.00 91.88 106 GLY A N 1
ATOM 860 C CA . GLY A 1 106 ? -5.854 -14.623 -5.509 1.00 91.88 106 GLY A CA 1
ATOM 861 C C . GLY A 1 106 ? -5.272 -13.590 -6.477 1.00 91.88 106 GLY A C 1
ATOM 862 O O . GLY A 1 106 ? -4.393 -13.927 -7.268 1.00 91.88 106 GLY A O 1
ATOM 863 N N . ILE A 1 107 ? -5.672 -12.317 -6.356 1.00 93.06 107 ILE A N 1
ATOM 864 C CA . ILE A 1 107 ? -5.086 -11.205 -7.118 1.00 93.06 107 ILE A CA 1
ATOM 865 C C . ILE A 1 107 ? -3.583 -11.126 -6.845 1.00 93.06 107 ILE A C 1
ATOM 867 O O . ILE A 1 107 ? -2.801 -11.073 -7.791 1.00 93.06 107 ILE A O 1
ATOM 871 N N . TYR A 1 108 ? -3.157 -11.182 -5.582 1.00 92.38 108 TYR A N 1
ATOM 872 C CA . TYR A 1 108 ? -1.738 -11.184 -5.225 1.00 92.38 108 TYR A CA 1
ATOM 873 C C . TYR A 1 108 ? -0.960 -12.322 -5.905 1.00 92.38 108 TYR A C 1
ATOM 875 O O . TYR A 1 108 ? 0.136 -12.084 -6.404 1.00 92.38 108 TYR A O 1
ATOM 883 N N . LEU A 1 109 ? -1.529 -13.522 -6.021 1.00 91.88 109 LEU A N 1
ATOM 884 C CA . LEU A 1 109 ? -0.856 -14.637 -6.692 1.00 91.88 109 LEU A CA 1
ATOM 885 C C . LEU A 1 109 ? -0.755 -14.452 -8.211 1.00 91.88 109 LEU A C 1
ATOM 887 O O . LEU A 1 109 ? 0.282 -14.750 -8.800 1.00 91.88 109 LEU A O 1
ATOM 891 N N . VAL A 1 110 ? -1.824 -13.981 -8.859 1.00 94.38 110 VAL A N 1
ATOM 892 C CA . VAL A 1 110 ? -1.913 -14.015 -10.329 1.00 94.38 110 VAL A CA 1
ATOM 893 C C . VAL A 1 110 ? -1.552 -12.700 -11.008 1.00 94.38 110 VAL A C 1
ATOM 895 O O . VAL A 1 110 ? -1.259 -12.736 -12.198 1.00 94.38 110 VAL A O 1
ATOM 898 N N . HIS A 1 111 ? -1.537 -11.558 -10.305 1.00 93.88 111 HIS A N 1
ATOM 899 C CA . HIS A 1 111 ? -1.388 -10.229 -10.924 1.00 93.88 111 HIS A CA 1
ATOM 900 C C . HIS A 1 111 ? -0.126 -10.061 -11.773 1.00 93.88 111 HIS A C 1
ATOM 902 O O . HIS A 1 111 ? -0.143 -9.286 -12.728 1.00 93.88 111 HIS A O 1
ATOM 908 N N . ILE A 1 112 ? 0.945 -10.802 -11.481 1.00 93.94 112 ILE A N 1
ATOM 909 C CA . ILE A 1 112 ? 2.169 -10.770 -12.283 1.00 93.94 112 ILE A CA 1
ATOM 910 C C . ILE A 1 112 ? 1.934 -11.253 -13.725 1.00 93.94 112 ILE A C 1
ATOM 912 O O . ILE A 1 112 ? 2.575 -10.744 -14.643 1.00 93.94 112 ILE A O 1
ATOM 916 N N . LEU A 1 113 ? 0.988 -12.178 -13.956 1.00 94.31 113 LEU A N 1
ATOM 917 C CA . LEU A 1 113 ? 0.698 -12.708 -15.294 1.00 94.31 113 LEU A CA 1
ATOM 918 C C . LEU A 1 113 ? 0.007 -11.655 -16.181 1.00 94.31 113 LEU A C 1
ATOM 920 O O . LEU A 1 113 ? 0.566 -11.339 -17.235 1.00 94.31 113 LEU A O 1
ATOM 924 N N . PRO A 1 114 ? -1.141 -11.046 -15.790 1.00 93.62 114 PRO A N 1
ATOM 925 C CA . PRO A 1 114 ? -1.731 -9.968 -16.576 1.00 93.62 114 PRO A CA 1
ATOM 926 C C . PRO A 1 114 ? -0.814 -8.754 -16.684 1.00 93.62 114 PRO A C 1
ATOM 928 O O . PRO A 1 114 ? -0.736 -8.163 -17.757 1.00 93.62 114 PRO A O 1
ATOM 931 N N . LEU A 1 115 ? -0.099 -8.390 -15.614 1.00 94.12 115 LEU A N 1
ATOM 932 C CA . LEU A 1 115 ? 0.776 -7.220 -15.633 1.00 94.12 115 LEU A CA 1
ATOM 933 C C . LEU A 1 115 ? 1.864 -7.362 -16.699 1.00 94.12 115 LEU A C 1
ATOM 935 O O . LEU A 1 115 ? 2.015 -6.472 -17.533 1.00 94.12 115 LEU A O 1
ATOM 939 N N . ASN A 1 116 ? 2.568 -8.497 -16.726 1.00 94.06 116 ASN A N 1
ATOM 940 C CA . ASN A 1 116 ? 3.624 -8.751 -17.708 1.00 94.06 116 ASN A CA 1
ATOM 941 C C . ASN A 1 116 ? 3.096 -8.831 -19.144 1.00 94.06 116 ASN A C 1
ATOM 943 O O . ASN A 1 116 ? 3.826 -8.509 -20.078 1.00 94.06 116 ASN A O 1
ATOM 947 N N . TYR A 1 117 ? 1.838 -9.237 -19.327 1.00 93.81 117 TYR A N 1
ATOM 948 C CA . TYR A 1 117 ? 1.212 -9.295 -20.643 1.00 93.81 117 TYR A CA 1
ATOM 949 C C . TYR A 1 117 ? 0.739 -7.917 -21.131 1.00 93.81 117 TYR A C 1
ATOM 951 O O . TYR A 1 117 ? 1.050 -7.510 -22.249 1.00 93.81 117 TYR A O 1
ATOM 959 N N . PHE A 1 118 ? 0.008 -7.169 -20.299 1.00 92.75 118 PHE A N 1
ATOM 960 C CA . PHE A 1 118 ? -0.628 -5.912 -20.699 1.00 92.75 118 PHE A CA 1
ATOM 961 C C . PHE A 1 118 ? 0.299 -4.700 -20.626 1.00 92.75 118 PHE A C 1
ATOM 963 O O . PHE A 1 118 ? 0.166 -3.801 -21.456 1.00 92.75 118 PHE A O 1
ATOM 970 N N . HIS A 1 119 ? 1.244 -4.655 -19.682 1.00 92.81 119 HIS A N 1
ATOM 971 C CA . HIS A 1 119 ? 2.138 -3.504 -19.526 1.00 92.81 119 HIS A CA 1
ATOM 972 C C . HIS A 1 119 ? 2.933 -3.187 -20.809 1.00 92.81 119 HIS A C 1
ATOM 974 O O . HIS A 1 119 ? 2.874 -2.040 -21.253 1.00 92.81 119 HIS A O 1
ATOM 980 N N . PRO A 1 120 ? 3.608 -4.152 -21.474 1.00 93.38 120 PRO A N 1
ATOM 981 C CA . PRO A 1 120 ? 4.361 -3.871 -22.698 1.00 93.38 120 PRO A CA 1
ATOM 982 C C . PRO A 1 120 ? 3.475 -3.500 -23.885 1.00 93.38 120 PRO A C 1
ATOM 984 O O . PRO A 1 120 ? 3.944 -2.833 -24.805 1.00 93.38 120 PRO A O 1
ATOM 987 N N . LEU A 1 121 ? 2.220 -3.963 -23.896 1.00 92.50 121 LEU A N 1
ATOM 988 C CA . LEU A 1 121 ? 1.251 -3.569 -24.907 1.00 92.50 121 LEU A CA 1
ATOM 989 C C . LEU A 1 121 ? 0.928 -2.096 -24.700 1.00 92.50 121 LEU A C 1
ATOM 991 O O . LEU A 1 121 ? 1.362 -1.297 -25.519 1.00 92.50 121 LEU A O 1
ATOM 995 N N . ILE A 1 122 ? 0.326 -1.745 -23.562 1.00 91.12 122 ILE A N 1
ATOM 996 C CA . ILE A 1 122 ? -0.111 -0.385 -23.215 1.00 91.12 122 ILE A CA 1
ATOM 997 C C . ILE A 1 122 ? 1.028 0.634 -23.347 1.00 91.12 122 ILE A C 1
ATOM 999 O O . ILE A 1 122 ? 0.835 1.706 -23.918 1.00 91.12 122 ILE A O 1
ATOM 1003 N N . ALA A 1 123 ? 2.230 0.292 -22.872 1.00 91.50 123 ALA A N 1
ATOM 1004 C CA . ALA A 1 123 ? 3.400 1.167 -22.930 1.00 91.50 123 ALA A CA 1
ATOM 1005 C C . ALA A 1 123 ? 3.800 1.589 -24.351 1.00 91.50 123 ALA A C 1
ATOM 1007 O O . ALA A 1 123 ? 4.454 2.615 -24.516 1.00 91.50 123 ALA A O 1
ATOM 1008 N N . LYS A 1 124 ? 3.401 0.835 -25.383 1.00 92.25 124 LYS A N 1
ATOM 1009 C CA . LYS A 1 124 ? 3.647 1.202 -26.783 1.00 92.25 124 LYS A CA 1
ATOM 1010 C C . LYS A 1 124 ? 2.635 2.207 -27.333 1.00 92.25 124 LYS A C 1
ATOM 1012 O O . LYS A 1 124 ? 2.928 2.819 -28.353 1.00 92.25 124 LYS A O 1
ATOM 1017 N N . GLN A 1 125 ? 1.454 2.350 -26.726 1.00 91.25 125 GLN A N 1
ATOM 1018 C CA . GLN A 1 125 ? 0.389 3.214 -27.261 1.00 91.25 125 GLN A CA 1
ATOM 1019 C C . GLN A 1 125 ? 0.162 4.496 -26.463 1.00 91.25 125 GLN A C 1
ATOM 1021 O O . GLN A 1 125 ? -0.372 5.452 -27.021 1.00 91.25 125 GLN A O 1
ATOM 1026 N N . VAL A 1 126 ? 0.527 4.540 -25.179 1.00 91.75 126 VAL A N 1
ATOM 1027 C CA . VAL A 1 126 ? 0.262 5.706 -24.320 1.00 91.75 126 VAL A CA 1
ATOM 1028 C C . VAL A 1 126 ? 1.516 6.183 -23.599 1.00 91.75 126 VAL A C 1
ATOM 1030 O O . VAL A 1 126 ? 2.464 5.430 -23.391 1.00 91.75 126 VAL A O 1
ATOM 1033 N N . SER A 1 127 ? 1.518 7.455 -23.198 1.00 90.00 127 SER A N 1
ATOM 1034 C CA . SER A 1 127 ? 2.618 8.028 -22.422 1.00 90.00 127 SER A CA 1
ATOM 1035 C C . SER A 1 127 ? 2.715 7.391 -21.035 1.00 90.00 127 SER A C 1
ATOM 1037 O O . SER A 1 127 ? 1.711 6.971 -20.459 1.00 90.00 127 SER A O 1
ATOM 1039 N N . THR A 1 128 ? 3.921 7.377 -20.462 1.00 86.06 128 THR A N 1
ATOM 1040 C CA . THR A 1 128 ? 4.242 6.732 -19.175 1.00 86.06 128 THR A CA 1
ATOM 1041 C C . THR A 1 128 ? 3.282 7.101 -18.041 1.00 86.06 128 THR A C 1
ATOM 1043 O O . THR A 1 128 ? 2.950 6.252 -17.217 1.00 86.06 128 THR A O 1
ATOM 1046 N N . LEU A 1 129 ? 2.782 8.342 -18.029 1.00 90.31 129 LEU A N 1
ATOM 1047 C CA . LEU A 1 129 ? 1.810 8.813 -17.041 1.00 90.31 129 LEU A CA 1
ATOM 1048 C C . LEU A 1 129 ? 0.507 7.998 -17.062 1.00 90.31 129 LEU A C 1
ATOM 1050 O O . LEU A 1 129 ? -0.055 7.717 -16.009 1.00 90.31 129 LEU A O 1
ATOM 1054 N N . TRP A 1 130 ? 0.045 7.608 -18.251 1.00 90.94 130 TRP A N 1
ATOM 1055 C CA . TRP A 1 130 ? -1.181 6.834 -18.450 1.00 90.94 130 TRP A CA 1
ATOM 1056 C C . TRP A 1 130 ? -0.949 5.326 -18.438 1.00 90.94 130 TRP A C 1
ATOM 1058 O O . TRP A 1 130 ? -1.870 4.579 -18.105 1.00 90.94 130 TRP A O 1
ATOM 1068 N N . VAL A 1 131 ? 0.274 4.871 -18.738 1.00 92.81 131 VAL A N 1
ATOM 1069 C CA . VAL A 1 131 ? 0.627 3.444 -18.687 1.00 92.81 131 VAL A CA 1
ATOM 1070 C C . VAL A 1 131 ? 0.352 2.875 -17.305 1.00 92.81 131 VAL A C 1
ATOM 1072 O O . VAL A 1 131 ? -0.293 1.839 -17.198 1.00 92.81 131 VAL A O 1
ATOM 1075 N N . ILE A 1 132 ? 0.803 3.562 -16.254 1.00 90.62 132 ILE A N 1
ATOM 1076 C CA . ILE A 1 132 ? 0.699 3.082 -14.872 1.00 90.62 132 ILE A CA 1
ATOM 1077 C C . ILE A 1 132 ? -0.766 2.849 -14.464 1.00 90.62 132 ILE A C 1
ATOM 1079 O O . ILE A 1 132 ? -1.109 1.701 -14.179 1.00 90.62 132 ILE A O 1
ATOM 1083 N N . PRO A 1 133 ? -1.661 3.861 -14.466 1.00 93.19 133 PRO A N 1
ATOM 1084 C CA . PRO A 1 133 ? -3.039 3.656 -14.032 1.00 93.19 133 PRO A CA 1
ATOM 1085 C C . PRO A 1 133 ? -3.779 2.646 -14.914 1.00 93.19 133 PRO A C 1
ATOM 1087 O O . PRO A 1 133 ? -4.516 1.810 -14.390 1.00 93.19 133 PRO A O 1
ATOM 1090 N N . LEU A 1 134 ? -3.560 2.663 -16.233 1.00 93.38 134 LEU A N 1
ATOM 1091 C CA . LEU A 1 134 ? -4.251 1.752 -17.143 1.00 93.38 134 LEU A CA 1
ATOM 1092 C C . LEU A 1 134 ? -3.787 0.301 -16.956 1.00 93.38 134 LEU A C 1
ATOM 1094 O O . LEU A 1 134 ? -4.621 -0.601 -16.856 1.00 93.38 134 LEU A O 1
ATOM 1098 N N . ALA A 1 135 ? -2.475 0.079 -16.833 1.00 93.44 135 ALA A N 1
ATOM 1099 C CA . ALA A 1 135 ? -1.904 -1.232 -16.548 1.00 93.44 135 ALA A CA 1
ATOM 1100 C C . ALA A 1 135 ? -2.371 -1.756 -15.183 1.00 93.44 135 ALA A C 1
ATOM 1102 O O . ALA A 1 135 ? -2.706 -2.933 -15.068 1.00 93.44 135 ALA A O 1
ATOM 1103 N N . THR A 1 136 ? -2.465 -0.906 -14.156 1.00 92.12 136 THR A N 1
ATOM 1104 C CA . THR A 1 136 ? -2.996 -1.303 -12.844 1.00 92.12 136 THR A CA 1
ATOM 1105 C C . THR A 1 136 ? -4.459 -1.730 -12.933 1.00 92.12 136 THR A C 1
ATOM 1107 O O . THR A 1 136 ? -4.804 -2.815 -12.462 1.00 92.12 136 THR A O 1
ATOM 1110 N N . ILE A 1 137 ? -5.317 -0.925 -13.566 1.00 93.81 137 ILE A N 1
ATOM 1111 C CA . ILE A 1 137 ? -6.753 -1.217 -13.679 1.00 93.81 137 ILE A CA 1
ATOM 1112 C C . ILE A 1 137 ? -6.976 -2.523 -14.446 1.00 93.81 137 ILE A C 1
ATOM 1114 O O . ILE A 1 137 ? -7.681 -3.408 -13.956 1.00 93.81 137 ILE A O 1
ATOM 1118 N N . ILE A 1 138 ? -6.343 -2.686 -15.613 1.00 94.81 138 ILE A N 1
ATOM 1119 C CA . ILE A 1 138 ? -6.524 -3.891 -16.431 1.00 94.81 138 ILE A CA 1
ATOM 1120 C C . ILE A 1 138 ? -5.966 -5.133 -15.732 1.00 94.81 138 ILE A C 1
ATOM 1122 O O . ILE A 1 138 ? -6.569 -6.205 -15.808 1.00 94.81 138 ILE A O 1
ATOM 1126 N N . THR A 1 139 ? -4.862 -4.985 -14.993 1.00 95.06 139 THR A N 1
ATOM 1127 C CA . THR A 1 139 ? -4.263 -6.072 -14.215 1.00 95.06 139 THR A CA 1
ATOM 1128 C C . THR A 1 139 ? -5.201 -6.516 -13.107 1.00 95.06 139 THR A C 1
ATOM 1130 O O . THR A 1 139 ? -5.443 -7.712 -12.980 1.00 95.06 139 THR A O 1
ATOM 1133 N N . ILE A 1 140 ? -5.776 -5.590 -12.334 1.00 93.31 140 ILE A N 1
ATOM 1134 C CA . ILE A 1 140 ? -6.713 -5.923 -11.251 1.00 93.31 140 ILE A CA 1
ATOM 1135 C C . ILE A 1 140 ? -7.957 -6.614 -11.812 1.00 93.31 140 ILE A C 1
ATOM 1137 O O . ILE A 1 140 ? -8.327 -7.679 -11.320 1.00 93.31 140 ILE A O 1
ATOM 1141 N N . ILE A 1 141 ? -8.569 -6.065 -12.867 1.00 94.62 141 ILE A N 1
ATOM 1142 C CA . ILE A 1 141 ? -9.770 -6.649 -13.486 1.00 94.62 141 ILE A CA 1
ATOM 1143 C C . I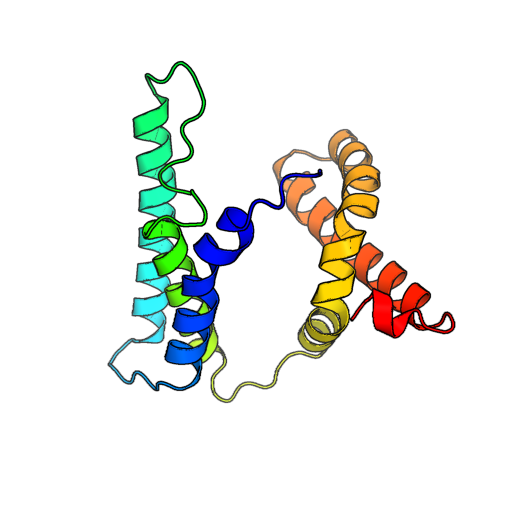LE A 1 141 ? -9.479 -8.062 -13.999 1.00 94.62 141 ILE A C 1
ATOM 1145 O O . ILE A 1 141 ? -10.212 -9.001 -13.686 1.00 94.62 141 ILE A O 1
ATOM 1149 N N . SER A 1 142 ? -8.378 -8.234 -14.733 1.00 94.81 142 SER A N 1
ATOM 1150 C CA . SER A 1 142 ? -7.971 -9.539 -15.264 1.00 94.81 142 SER A CA 1
ATOM 1151 C C . SER A 1 142 ? -7.646 -10.526 -14.146 1.00 94.81 142 SER A C 1
ATOM 1153 O O . SER A 1 142 ? -8.022 -11.692 -14.221 1.00 94.81 142 SER A O 1
ATOM 1155 N N . SER A 1 143 ? -7.004 -10.064 -13.072 1.00 95.06 143 SER A N 1
ATOM 1156 C CA . SER A 1 143 ? -6.667 -10.898 -11.916 1.00 95.06 143 SER A CA 1
ATOM 1157 C C . SER A 1 143 ? -7.909 -11.357 -11.163 1.00 95.06 143 SER A C 1
ATOM 1159 O O . SER A 1 143 ? -7.989 -12.522 -10.776 1.00 95.06 143 SER A O 1
ATOM 1161 N N . ILE A 1 144 ? -8.907 -10.482 -11.002 1.00 93.62 144 ILE A N 1
ATOM 1162 C CA . ILE A 1 144 ? -10.216 -10.846 -10.444 1.00 93.62 144 ILE A CA 1
ATOM 1163 C C . ILE A 1 144 ? -10.888 -11.892 -11.336 1.00 93.62 144 ILE A C 1
ATOM 1165 O O . ILE A 1 144 ? -11.374 -12.895 -10.819 1.00 93.62 144 ILE A O 1
ATOM 1169 N N . ALA A 1 145 ? -10.879 -11.701 -12.658 1.00 93.62 145 ALA A N 1
ATOM 1170 C CA . ALA A 1 145 ? -11.474 -12.646 -13.601 1.00 93.62 145 ALA A CA 1
ATOM 1171 C C . ALA A 1 145 ? -10.802 -14.028 -13.535 1.00 93.62 145 ALA A C 1
ATOM 1173 O O . ALA A 1 145 ? -11.486 -15.036 -13.372 1.00 93.62 145 ALA A O 1
ATOM 1174 N N . ILE A 1 146 ? -9.468 -14.079 -13.579 1.00 92.50 146 ILE A N 1
ATOM 1175 C CA . ILE A 1 146 ? -8.691 -15.321 -13.464 1.00 92.50 146 ILE A CA 1
ATOM 1176 C C . ILE A 1 146 ? -8.965 -16.000 -12.120 1.00 92.50 146 ILE A C 1
ATOM 1178 O O . ILE A 1 146 ? -9.296 -17.183 -12.083 1.00 92.50 146 ILE A O 1
ATOM 1182 N N . THR A 1 147 ? -8.898 -15.251 -11.016 1.00 91.69 147 THR A N 1
ATOM 1183 C CA . THR A 1 147 ? -9.155 -15.788 -9.671 1.00 91.69 147 THR A CA 1
ATOM 1184 C C . THR A 1 147 ? -10.575 -16.344 -9.560 1.00 91.69 147 THR A C 1
ATOM 1186 O O . THR A 1 147 ? -10.787 -17.427 -9.015 1.00 91.69 147 THR A O 1
ATOM 1189 N N . TYR A 1 148 ? -11.561 -15.636 -10.110 1.00 90.38 148 TYR A N 1
ATOM 1190 C CA . TYR A 1 148 ? -12.949 -16.083 -10.138 1.00 90.38 148 TYR A CA 1
ATOM 1191 C C . TYR A 1 148 ? -13.119 -17.395 -10.916 1.00 90.38 148 TYR A C 1
ATOM 1193 O O . TYR A 1 148 ? -13.827 -18.289 -10.451 1.00 90.38 148 TYR A O 1
ATOM 1201 N N . LEU A 1 149 ? -12.451 -17.536 -12.066 1.00 90.62 149 LEU A N 1
ATOM 1202 C CA . LEU A 1 149 ? -12.460 -18.769 -12.856 1.00 90.62 149 LEU A CA 1
ATOM 1203 C C . LEU A 1 149 ? -11.786 -19.927 -12.110 1.00 90.62 149 LEU A C 1
ATOM 1205 O O . LEU A 1 149 ? -12.351 -21.017 -12.062 1.00 90.62 149 LEU A O 1
ATOM 1209 N N . ILE A 1 150 ? -10.643 -19.686 -11.461 1.00 89.06 150 ILE A N 1
ATOM 1210 C CA . ILE A 1 150 ? -9.947 -20.696 -10.648 1.00 89.06 150 ILE A CA 1
ATOM 1211 C C . ILE A 1 150 ? -10.862 -21.209 -9.534 1.00 89.06 150 ILE A C 1
ATOM 1213 O O . ILE A 1 150 ? -10.972 -22.417 -9.342 1.00 89.06 150 ILE A O 1
ATOM 1217 N N . ARG A 1 151 ? -11.597 -20.327 -8.845 1.00 87.38 151 ARG A N 1
ATOM 1218 C CA . ARG A 1 151 ? -12.526 -20.735 -7.777 1.00 87.38 151 ARG A CA 1
ATOM 1219 C C . ARG A 1 151 ? -13.682 -21.625 -8.246 1.00 87.38 151 ARG A C 1
ATOM 1221 O O . ARG A 1 151 ? -14.289 -22.278 -7.399 1.00 87.38 151 ARG A O 1
ATOM 1228 N N . LYS A 1 152 ? -13.995 -21.671 -9.548 1.00 86.62 152 LYS A N 1
ATOM 1229 C CA . LYS A 1 152 ? -15.006 -22.590 -10.104 1.00 86.62 152 LYS A CA 1
ATOM 1230 C C . LYS A 1 152 ? -14.491 -24.018 -10.305 1.00 86.62 152 LYS A C 1
ATOM 1232 O O . LYS A 1 152 ? -15.303 -24.931 -10.416 1.00 86.62 152 LYS A O 1
ATOM 1237 N N . ILE A 1 153 ? -13.177 -24.219 -10.356 1.00 88.38 153 ILE A N 1
ATOM 1238 C CA . ILE A 1 153 ? -12.555 -25.540 -10.506 1.00 88.38 153 ILE A CA 1
ATOM 1239 C C . ILE A 1 153 ? -12.625 -26.273 -9.152 1.00 88.38 153 ILE A C 1
ATOM 1241 O O . ILE A 1 153 ? -12.463 -25.626 -8.107 1.00 88.38 153 ILE A O 1
ATOM 1245 N N . PRO A 1 154 ? -12.850 -27.604 -9.115 1.00 79.62 154 PRO A N 1
ATOM 1246 C CA . PRO A 1 154 ? -12.752 -28.371 -7.873 1.00 79.62 154 PRO A CA 1
ATOM 1247 C C . PRO A 1 154 ? -11.416 -28.086 -7.169 1.00 79.62 154 PRO A C 1
ATOM 1249 O O . PRO A 1 154 ? -10.360 -28.088 -7.792 1.00 79.62 154 PRO A O 1
ATOM 1252 N N . TYR A 1 155 ? -11.483 -27.796 -5.867 1.00 82.00 155 TYR A N 1
ATOM 1253 C CA . TYR A 1 155 ? -10.363 -27.379 -5.004 1.00 82.00 155 TYR A CA 1
ATOM 1254 C C . TYR A 1 155 ? -9.713 -26.016 -5.297 1.00 82.00 155 TYR A C 1
ATOM 1256 O O . TYR A 1 155 ? -8.915 -25.554 -4.481 1.00 82.00 155 TYR A O 1
ATOM 1264 N N . GLY A 1 156 ? -10.093 -25.307 -6.364 1.00 75.12 156 GLY A N 1
ATOM 1265 C CA . GLY A 1 156 ? -9.480 -24.024 -6.728 1.00 75.12 156 GLY A CA 1
ATOM 1266 C C . GLY A 1 156 ? -9.631 -22.934 -5.661 1.00 75.12 156 GLY A C 1
ATOM 1267 O O . GLY A 1 156 ? -8.742 -22.100 -5.501 1.00 75.12 156 GLY A O 1
ATOM 1268 N N . LYS A 1 157 ? -10.694 -23.001 -4.845 1.00 75.19 157 LYS A N 1
ATOM 1269 C CA . LYS A 1 157 ? -10.869 -22.121 -3.677 1.00 75.19 157 LYS A CA 1
ATOM 1270 C C . LYS A 1 157 ? -9.705 -22.202 -2.681 1.00 75.19 157 LYS A C 1
ATOM 1272 O O . LYS A 1 157 ? -9.252 -21.160 -2.242 1.00 75.19 157 LYS A O 1
ATOM 1277 N N . TYR A 1 158 ? -9.157 -23.391 -2.411 1.00 78.69 158 TYR A N 1
ATOM 1278 C CA . TYR A 1 158 ? -8.063 -23.567 -1.443 1.00 78.69 158 TYR A CA 1
ATOM 1279 C C . TYR A 1 158 ? -6.728 -23.005 -1.941 1.00 78.69 158 TYR A C 1
ATOM 1281 O O . TYR A 1 158 ? -5.871 -22.652 -1.139 1.00 78.69 158 TYR A O 1
ATOM 1289 N N . VAL A 1 159 ? -6.554 -22.914 -3.262 1.00 75.88 159 VAL A N 1
ATOM 1290 C CA . VAL A 1 159 ? -5.346 -22.354 -3.884 1.00 75.88 159 VAL A CA 1
ATOM 1291 C C . VAL A 1 159 ? -5.410 -20.827 -3.917 1.00 75.88 159 VAL A C 1
ATOM 1293 O O . VAL A 1 159 ? -4.408 -20.153 -3.711 1.00 75.88 159 VAL A O 1
ATOM 1296 N N . SER A 1 160 ? -6.598 -20.271 -4.157 1.00 74.00 160 SER A N 1
ATOM 1297 C CA . SER A 1 160 ? -6.822 -18.824 -4.277 1.00 74.00 160 SER A CA 1
ATOM 1298 C C . SER A 1 160 ? -7.215 -18.118 -2.973 1.00 74.00 160 SER A C 1
ATOM 1300 O O . SER A 1 160 ? -7.554 -16.931 -3.022 1.00 74.00 160 SER A O 1
ATOM 1302 N N . GLY A 1 161 ? -7.200 -18.841 -1.845 1.00 67.88 161 GLY A N 1
ATOM 1303 C CA . GLY A 1 161 ? -7.729 -18.394 -0.549 1.00 67.88 161 GLY A CA 1
ATOM 1304 C C . GLY A 1 161 ? -9.228 -18.608 -0.437 1.00 67.88 161 GLY A C 1
ATOM 1305 O O . GLY A 1 161 ? -9.955 -18.058 -1.298 1.00 67.88 161 GLY A O 1
#

Secondary structure (DSSP, 8-state):
-----THHHHTTHHHHHHHHHHHHPPP--TTHHHHHHHHHHHHHHHHHHHHHHHHTT-SS---GGG-TTSHHHHHHHHHHHHHHHHHTTTPPPPHHHHHHHHHHHHHHHHTHHHHHHHHHHHTTTS-HHHHHHHHHHHHHHHHHHHHHHHHHSTTHHHH--

Radius of gyration: 19.36 Å; chains: 1; bounding box: 48×46×47 Å

Organism: NCBI:txid1768011

Sequence (161 aa):
MPKFDLTFFSGYIGYLVLGYYISIKTFTFKYQKVIWALIYILMVAISAIGTNLLNQSANKLNTFFYNYTFATTAIAAGALFLWVKVATENKKVLNWIMVTDKYSFGIYLVHILPLNYFHPLIAKQVSTLWVIPLATIITIISSIAITYLIRKIPYGKYVSG